Protein AF-A0AAE9UNU7-F1 (afdb_monomer_lite)

Organism: Streptococcus dysgalactiae (NCBI:txid1334)

Sequence (160 aa):
MPKKISKALGAVGKLMSIIPDTTEIIGKTIDNSRPIIEKRMEQKHEREMQLRTIDDVVNLPVDQAQAHLEKLGFVVASVPAKPHKKWLHSSLNEVVAMSPKSGKHKIGSLVKLYYITVDVLEKSQDLLDQETLRTVERNQKIADTFESVKHIRFPFKKHR

Radius of gyration: 33.89 Å; chains: 1; bounding box: 59×62×93 Å

Foldseek 3Di:
DDDDDDDDDDPPVPVPPDPDCPVPVPPPPCPVPVVVVVVVVVVVVVVVVQKDWQDDQAFHQQVVSCVVVVVSQEAEDEDEAAAALVCLPHDANGFHDKPPGTDIDGRHYYMYTHGHHPVSNVVNVVVVVVVVVVVVVVVVVVVVVVVVVVVPPDPPDDDD

Structure (mmCIF, N/CA/C/O backbone):
data_AF-A0AAE9UNU7-F1
#
_entry.id   AF-A0AAE9UNU7-F1
#
loop_
_atom_site.group_PDB
_atom_site.id
_atom_site.type_symbol
_atom_site.label_atom_id
_atom_site.label_alt_id
_atom_site.label_comp_id
_atom_site.label_asym_id
_atom_site.label_entity_id
_atom_site.label_seq_id
_atom_site.pdbx_PDB_ins_code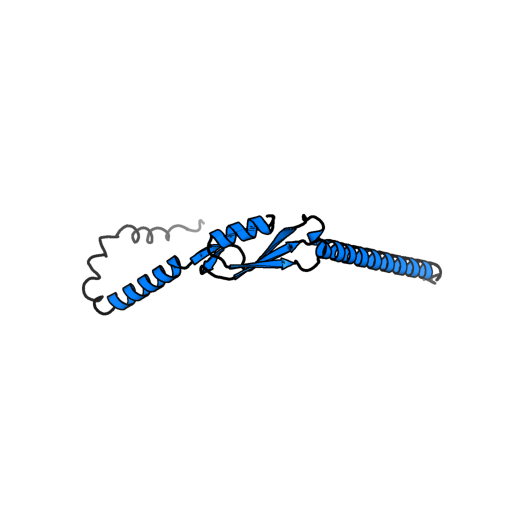
_atom_site.Cartn_x
_atom_site.Cartn_y
_atom_site.Cartn_z
_atom_site.occupancy
_atom_site.B_iso_or_equiv
_atom_site.auth_seq_id
_atom_site.auth_comp_id
_atom_site.auth_asym_id
_atom_site.auth_atom_id
_atom_site.pdbx_PDB_model_num
ATOM 1 N N . MET A 1 1 ? 35.244 49.380 32.376 1.00 42.12 1 MET A N 1
ATOM 2 C CA . MET A 1 1 ? 33.778 49.332 32.184 1.00 42.12 1 MET A CA 1
ATOM 3 C C . MET A 1 1 ? 33.327 47.887 31.968 1.00 42.12 1 MET A C 1
ATOM 5 O O . MET A 1 1 ? 33.576 47.365 30.891 1.00 42.12 1 MET A O 1
ATOM 9 N N . PRO A 1 2 ? 32.703 47.227 32.960 1.00 39.22 2 PRO A N 1
ATOM 10 C CA . PRO A 1 2 ? 32.068 45.922 32.777 1.00 39.22 2 PRO A CA 1
ATOM 11 C C . PRO A 1 2 ? 30.533 46.008 32.902 1.00 39.22 2 PRO A C 1
ATOM 13 O O . PRO A 1 2 ? 29.999 46.578 33.856 1.00 39.22 2 PRO A O 1
ATOM 16 N N . LYS A 1 3 ? 29.816 45.443 31.921 1.00 43.69 3 LYS A N 1
ATOM 17 C CA . LYS A 1 3 ? 28.349 45.314 31.910 1.00 43.69 3 LYS A CA 1
ATOM 18 C C . LYS A 1 3 ? 27.923 44.170 32.841 1.00 43.69 3 LYS A C 1
ATOM 20 O O . LYS A 1 3 ? 28.450 43.067 32.756 1.00 43.69 3 LYS A O 1
ATOM 25 N N . LYS A 1 4 ? 26.969 44.458 33.730 1.00 47.31 4 LYS A N 1
ATOM 26 C CA . LYS A 1 4 ? 26.393 43.539 34.721 1.00 47.31 4 LYS A CA 1
ATOM 27 C C . LYS A 1 4 ? 25.341 42.636 34.065 1.00 47.31 4 LYS A C 1
ATOM 29 O O . LYS A 1 4 ? 24.338 43.144 33.574 1.00 47.31 4 LYS A O 1
ATOM 34 N N . ILE A 1 5 ? 25.531 41.320 34.133 1.00 57.81 5 ILE A N 1
ATOM 35 C CA . ILE A 1 5 ? 24.480 40.311 33.934 1.00 57.81 5 ILE A CA 1
ATOM 36 C C . ILE A 1 5 ? 24.544 39.368 35.135 1.00 57.81 5 ILE A C 1
ATOM 38 O O . ILE A 1 5 ? 25.330 38.430 35.148 1.00 57.81 5 ILE A O 1
ATOM 42 N N . SER A 1 6 ? 23.749 39.641 36.167 1.00 53.72 6 SER A N 1
ATOM 43 C CA . SER A 1 6 ? 23.399 38.661 37.205 1.00 53.72 6 SER A CA 1
ATOM 44 C C . SER A 1 6 ? 22.361 39.269 38.146 1.00 53.72 6 SER A C 1
ATOM 46 O O . SER A 1 6 ? 22.717 39.982 39.076 1.00 53.72 6 SER A O 1
ATOM 48 N N . LYS A 1 7 ? 21.066 39.042 37.875 1.00 52.16 7 LYS A N 1
ATOM 49 C CA . LYS A 1 7 ? 19.951 39.162 38.847 1.00 52.16 7 LYS A CA 1
ATOM 50 C C . LYS A 1 7 ? 18.597 38.855 38.181 1.00 52.16 7 LYS A C 1
ATOM 52 O O . LYS A 1 7 ? 17.752 39.731 38.067 1.00 52.16 7 LYS A O 1
ATOM 57 N N . ALA A 1 8 ? 18.380 37.620 37.717 1.00 52.47 8 ALA A N 1
ATOM 58 C CA . ALA A 1 8 ? 17.038 37.199 37.274 1.00 52.47 8 ALA A CA 1
ATOM 59 C C . ALA A 1 8 ? 16.762 35.679 37.324 1.00 52.47 8 ALA A C 1
ATOM 61 O O . ALA A 1 8 ? 15.841 35.213 36.668 1.00 52.47 8 ALA A O 1
ATOM 62 N N . LEU A 1 9 ? 17.526 34.884 38.088 1.00 54.81 9 LEU A N 1
ATOM 63 C CA . LEU A 1 9 ? 17.345 33.417 38.146 1.00 54.81 9 LEU A CA 1
ATOM 64 C C . LEU A 1 9 ? 17.115 32.860 39.566 1.00 54.81 9 LEU A C 1
ATOM 66 O O . LEU A 1 9 ? 17.246 31.666 39.788 1.00 54.81 9 LEU A O 1
ATOM 70 N N . GLY A 1 10 ? 16.766 33.706 40.543 1.00 50.00 10 GLY A N 1
ATOM 71 C CA . GLY A 1 10 ? 16.587 33.277 41.942 1.00 50.00 10 GLY A CA 1
ATOM 72 C C . GLY A 1 10 ? 15.138 33.091 42.413 1.00 50.00 10 GLY A C 1
ATOM 73 O O . GLY A 1 10 ? 14.921 32.499 43.465 1.00 50.00 10 GLY A O 1
ATOM 74 N N . ALA A 1 11 ? 14.144 33.599 41.675 1.00 54.09 11 ALA A N 1
ATOM 75 C CA . ALA A 1 11 ? 12.768 33.719 42.179 1.00 54.09 11 ALA A CA 1
ATOM 76 C C . ALA A 1 11 ? 11.802 32.614 41.709 1.00 54.09 11 ALA A C 1
ATOM 78 O O . ALA A 1 11 ? 10.741 32.453 42.301 1.00 54.09 11 ALA A O 1
ATOM 79 N N . VAL A 1 12 ? 12.160 31.824 40.690 1.00 50.72 12 VAL A N 1
ATOM 80 C CA . VAL A 1 12 ? 11.258 30.800 40.116 1.00 50.72 12 VAL A CA 1
ATOM 81 C C . VAL A 1 12 ? 11.442 29.421 40.776 1.00 50.72 12 VAL A C 1
ATOM 83 O O . VAL A 1 12 ? 10.547 28.585 40.739 1.00 50.72 12 VAL A O 1
ATOM 86 N N . GLY A 1 13 ? 12.565 29.191 41.468 1.00 43.59 13 GLY A N 1
ATOM 87 C CA . GLY A 1 13 ? 12.897 27.894 42.079 1.00 43.59 13 GLY A CA 1
ATOM 88 C C . GLY A 1 13 ? 12.160 27.549 43.381 1.00 43.59 13 GLY A C 1
ATOM 89 O O . GLY A 1 13 ? 12.275 26.422 43.846 1.00 43.59 13 GLY A O 1
ATOM 90 N N . LYS A 1 14 ? 11.405 28.482 43.981 1.00 48.19 14 LYS A N 1
ATOM 91 C CA . LYS A 1 14 ? 10.705 28.265 45.267 1.00 48.19 14 LYS A CA 1
ATOM 92 C C . LYS A 1 14 ? 9.210 27.950 45.142 1.00 48.19 14 LYS A C 1
ATOM 94 O O . LYS A 1 14 ? 8.583 27.662 46.154 1.00 48.19 14 LYS A O 1
ATOM 99 N N . LEU A 1 15 ? 8.643 27.968 43.932 1.00 47.47 15 LEU A N 1
ATOM 100 C CA . LEU A 1 15 ? 7.245 27.568 43.711 1.00 47.47 15 LEU A CA 1
ATOM 101 C C . LEU A 1 15 ? 7.065 26.063 43.431 1.00 47.47 15 LEU A C 1
ATOM 103 O O . LEU A 1 15 ? 5.936 25.593 43.413 1.00 47.47 15 LEU A O 1
ATOM 107 N N . MET A 1 16 ? 8.151 25.303 43.237 1.00 45.28 16 MET A N 1
ATOM 108 C CA . MET A 1 16 ? 8.095 23.878 42.860 1.00 45.28 16 MET A CA 1
ATOM 109 C C . MET A 1 16 ? 8.298 22.902 44.032 1.00 45.28 16 MET A C 1
ATOM 111 O O . MET A 1 16 ? 8.350 21.699 43.809 1.00 45.28 16 MET A O 1
ATOM 115 N N . SER A 1 17 ? 8.417 23.383 45.276 1.00 44.97 17 SER A N 1
ATOM 116 C CA . SER A 1 17 ? 8.686 22.527 46.448 1.00 44.97 17 SER A CA 1
ATOM 117 C C . SER A 1 17 ? 7.623 22.601 47.548 1.00 44.97 17 SER A C 1
ATOM 119 O O . SER A 1 17 ? 7.846 22.104 48.646 1.00 44.97 17 SER A O 1
ATOM 121 N N . ILE A 1 18 ? 6.475 23.221 47.275 1.00 46.94 18 ILE A N 1
ATOM 122 C CA . ILE A 1 18 ? 5.327 23.259 48.184 1.00 46.94 18 ILE A CA 1
ATOM 123 C C . ILE A 1 18 ? 4.171 22.601 47.433 1.00 46.94 18 ILE A C 1
ATOM 125 O O . ILE A 1 18 ? 3.292 23.266 46.899 1.00 46.94 18 ILE A O 1
ATOM 129 N N . ILE A 1 19 ? 4.202 21.270 47.370 1.00 47.16 19 ILE A N 1
ATOM 130 C CA . ILE A 1 19 ? 2.987 20.474 47.190 1.00 47.16 19 ILE A CA 1
ATOM 131 C C . ILE A 1 19 ? 2.676 19.854 48.559 1.00 47.16 19 ILE A C 1
ATOM 133 O O . ILE A 1 19 ? 3.061 18.715 48.807 1.00 47.16 19 ILE A O 1
ATOM 137 N N . PRO A 1 20 ? 2.062 20.595 49.495 1.00 39.94 20 PRO A N 1
ATOM 138 C CA . PRO A 1 20 ? 1.332 19.988 50.581 1.00 39.94 20 PRO A CA 1
ATOM 139 C C . PRO A 1 20 ? -0.053 19.661 50.026 1.00 39.94 20 PRO A C 1
ATOM 141 O O . PRO A 1 20 ? -0.759 20.559 49.571 1.00 39.94 20 PRO A O 1
ATOM 144 N N . ASP A 1 21 ? -0.381 18.372 49.989 1.00 44.16 21 ASP A N 1
ATOM 145 C CA . ASP A 1 21 ? -1.739 17.821 50.067 1.00 44.16 21 ASP A CA 1
ATOM 146 C C . ASP A 1 21 ? -2.877 18.750 49.623 1.00 44.16 21 ASP A C 1
ATOM 148 O O . ASP A 1 21 ? -3.767 19.135 50.382 1.00 44.16 21 ASP A O 1
ATOM 152 N N . THR A 1 22 ? -2.902 19.093 48.337 1.00 47.47 22 THR A N 1
ATOM 153 C CA . THR A 1 22 ? -4.038 19.814 47.754 1.00 47.47 22 THR A CA 1
ATOM 154 C C . THR A 1 22 ? -5.220 18.887 47.483 1.00 47.47 22 THR A C 1
ATOM 156 O O . THR A 1 22 ? -6.227 19.338 46.954 1.00 47.47 22 THR A O 1
ATOM 159 N N . THR A 1 23 ? -5.161 17.615 47.888 1.00 51.62 23 THR A N 1
ATOM 160 C CA . THR A 1 23 ? -6.291 16.679 47.835 1.00 51.62 23 THR A CA 1
ATOM 161 C C . THR A 1 23 ? -7.381 16.988 48.864 1.00 51.62 23 THR A C 1
ATOM 163 O O . THR A 1 23 ? -8.519 16.581 48.652 1.00 51.62 23 THR A O 1
ATOM 166 N N . GLU A 1 24 ? -7.099 17.748 49.930 1.00 51.91 24 GLU A N 1
ATOM 167 C CA . GLU A 1 24 ? -8.106 18.076 50.958 1.00 51.91 24 GLU A CA 1
ATOM 168 C C . GLU A 1 24 ? -8.813 19.427 50.745 1.00 51.91 24 GLU A C 1
ATOM 170 O O . GLU A 1 24 ? -9.982 19.593 51.102 1.00 51.91 24 GLU A O 1
ATOM 175 N N . ILE A 1 25 ? -8.152 20.409 50.123 1.00 45.34 25 ILE A N 1
ATOM 176 C CA . ILE A 1 25 ? -8.675 21.790 50.049 1.00 45.34 25 ILE A CA 1
ATOM 177 C C . ILE A 1 25 ? -9.737 21.953 48.950 1.00 45.34 25 ILE A C 1
ATOM 179 O O . ILE A 1 25 ? -10.576 22.854 49.003 1.00 45.34 25 ILE A O 1
ATOM 183 N N . ILE A 1 26 ? -9.803 21.020 48.004 1.00 45.78 26 ILE A N 1
ATOM 184 C CA . ILE A 1 26 ? -10.838 20.986 46.965 1.00 45.78 26 ILE A CA 1
ATOM 185 C C . ILE A 1 26 ? -12.077 20.194 47.444 1.00 45.78 26 ILE A C 1
ATOM 187 O O . ILE A 1 26 ? -12.759 19.534 46.674 1.00 45.78 26 ILE A O 1
ATO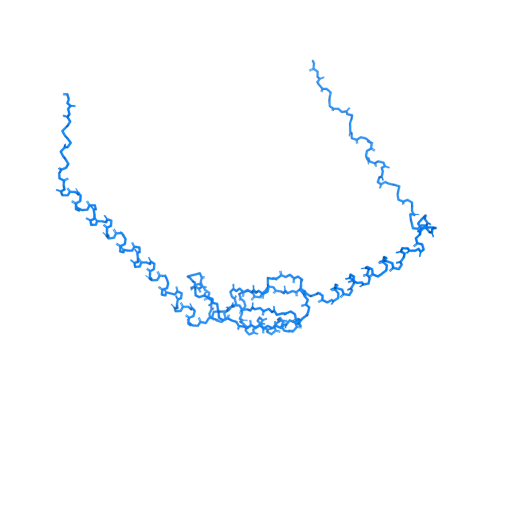M 191 N N . GLY A 1 27 ? -12.381 20.201 48.744 1.00 45.59 27 GLY A N 1
ATOM 192 C CA . GLY A 1 27 ? -13.510 19.448 49.302 1.00 45.59 27 GLY A CA 1
ATOM 193 C C . GLY A 1 27 ? -14.865 20.167 49.271 1.00 45.59 27 GLY A C 1
ATOM 194 O O . GLY A 1 27 ? -15.889 19.497 49.284 1.00 45.59 27 GLY A O 1
ATOM 195 N N . LYS A 1 28 ? -14.909 21.511 49.231 1.00 52.62 28 LYS A N 1
ATOM 196 C CA . LYS A 1 28 ? -16.137 22.276 49.566 1.00 52.62 28 LYS A CA 1
ATOM 197 C C . LYS A 1 28 ? -16.789 23.056 48.415 1.00 52.62 28 LYS A C 1
ATOM 199 O O . LYS A 1 28 ? -17.801 23.712 48.625 1.00 52.62 28 LYS A O 1
ATOM 204 N N . THR A 1 29 ? -16.245 22.979 47.199 1.00 48.06 29 THR A N 1
ATOM 205 C CA . THR A 1 29 ? -16.820 23.633 46.001 1.00 48.06 29 THR A CA 1
ATOM 206 C C . THR A 1 29 ? -16.983 22.696 44.793 1.00 48.06 29 THR A C 1
ATOM 208 O O . THR A 1 29 ? -17.451 23.140 43.746 1.00 48.06 29 THR A O 1
ATOM 211 N N . ILE A 1 30 ? -16.647 21.400 44.919 1.00 51.56 30 ILE A N 1
ATOM 212 C CA . ILE A 1 30 ? -16.714 20.419 43.813 1.00 51.56 30 ILE A CA 1
ATOM 213 C C . ILE A 1 30 ? -18.081 19.714 43.697 1.00 51.56 30 ILE A C 1
ATOM 215 O O . ILE A 1 30 ? -18.350 19.096 42.674 1.00 51.56 30 ILE A O 1
ATOM 219 N N . ASP A 1 31 ? -18.992 19.789 44.669 1.00 53.34 31 ASP A N 1
ATOM 220 C CA . ASP A 1 31 ? -20.139 18.856 44.691 1.00 53.34 31 ASP A CA 1
ATOM 221 C C . ASP A 1 31 ? -21.041 18.897 43.436 1.00 53.34 31 ASP A C 1
ATOM 223 O O . ASP A 1 31 ? -21.567 17.864 43.031 1.00 53.34 31 ASP A O 1
ATOM 227 N N . ASN A 1 32 ? -21.116 20.030 42.724 1.00 57.59 32 ASN A N 1
ATOM 228 C CA . ASN A 1 32 ? -21.853 20.133 41.454 1.00 57.59 32 ASN A CA 1
ATOM 229 C C . ASN A 1 32 ? -21.031 19.791 40.192 1.00 57.59 32 ASN A C 1
ATOM 231 O O . ASN A 1 32 ? -21.605 19.626 39.116 1.00 57.59 32 ASN A O 1
ATOM 235 N N . SER A 1 33 ? -19.699 19.695 40.278 1.00 54.78 33 SER A N 1
ATOM 236 C CA . SER A 1 33 ? -18.817 19.420 39.132 1.00 54.78 33 SER A CA 1
ATOM 237 C C . SER A 1 33 ? -18.223 18.006 39.111 1.00 54.78 33 SER A C 1
ATOM 239 O O . SER A 1 33 ? -17.801 17.577 38.034 1.00 54.78 33 SER A O 1
ATOM 241 N N . ARG A 1 34 ? -18.276 17.238 40.219 1.00 60.97 34 ARG A N 1
ATOM 242 C CA . ARG A 1 34 ? -17.943 15.789 40.241 1.00 60.97 34 ARG A CA 1
ATOM 243 C C . ARG A 1 34 ? -18.593 14.994 39.102 1.00 60.97 34 ARG A C 1
ATOM 245 O O . ARG A 1 34 ? -17.839 14.405 38.330 1.00 60.97 34 ARG A O 1
ATOM 252 N N . PRO A 1 35 ? -19.927 15.036 38.890 1.00 69.12 35 PRO A N 1
ATOM 253 C CA . PRO A 1 35 ? -20.563 14.209 37.860 1.00 69.12 35 PRO A CA 1
ATOM 254 C C . PRO A 1 35 ? -20.114 14.580 36.440 1.00 69.12 35 PRO A C 1
ATOM 256 O O . PRO A 1 35 ? -20.090 13.740 35.544 1.00 69.12 35 PRO A O 1
ATOM 259 N N . ILE A 1 36 ? -19.724 15.837 36.210 1.00 62.50 36 ILE A N 1
ATOM 260 C CA . ILE A 1 36 ? -19.224 16.298 34.908 1.00 62.50 36 ILE A CA 1
ATOM 261 C C . ILE A 1 36 ? -17.804 15.776 34.665 1.00 62.50 36 ILE A C 1
ATOM 263 O O . ILE A 1 36 ? -17.475 15.380 33.545 1.00 62.50 36 ILE A O 1
ATOM 267 N N . ILE A 1 37 ? -16.963 15.783 35.701 1.00 67.19 37 ILE A N 1
ATOM 268 C CA . ILE A 1 37 ? -15.593 15.271 35.636 1.00 67.19 37 ILE A CA 1
ATOM 269 C C . ILE A 1 37 ? -15.618 13.750 35.471 1.00 67.19 37 ILE A C 1
ATOM 271 O O . ILE A 1 37 ? -14.993 13.242 34.544 1.00 67.19 37 ILE A O 1
ATOM 275 N N . GLU A 1 38 ? -16.398 13.039 36.286 1.00 70.62 38 GLU A N 1
ATOM 276 C CA . GLU A 1 38 ? -16.582 11.585 36.207 1.00 70.62 38 GLU A CA 1
ATOM 277 C C . GLU A 1 38 ? -17.073 11.159 34.823 1.00 70.62 38 GLU A C 1
ATOM 279 O O . GLU A 1 38 ? -16.420 10.350 34.167 1.00 70.62 38 GLU A O 1
ATOM 284 N N . LYS A 1 39 ? -18.122 11.805 34.299 1.00 78.44 39 LYS A N 1
ATOM 285 C CA . LYS A 1 39 ? -18.638 11.529 32.951 1.00 78.44 39 LYS A CA 1
ATOM 286 C C . LYS A 1 39 ? -17.591 11.750 31.858 1.00 78.44 39 LYS A C 1
ATOM 288 O O . LYS A 1 39 ? -17.549 11.008 30.881 1.00 78.44 39 LYS A O 1
ATOM 293 N N . ARG A 1 40 ? -16.738 12.774 31.976 1.00 71.06 40 ARG A N 1
ATOM 294 C CA . ARG A 1 40 ? -15.652 13.002 31.004 1.00 71.06 40 ARG A CA 1
ATOM 295 C C . ARG A 1 40 ? -14.547 11.956 31.121 1.00 71.06 40 ARG A C 1
ATOM 297 O O . ARG A 1 40 ? -13.995 11.567 30.093 1.00 71.06 40 ARG A O 1
ATOM 304 N N . MET A 1 41 ? -14.227 11.517 32.335 1.00 70.88 41 MET A N 1
ATOM 305 C CA . MET A 1 41 ? -13.232 10.474 32.586 1.00 70.88 41 MET A CA 1
ATOM 306 C C . MET A 1 41 ? -13.712 9.119 32.060 1.00 70.88 41 MET A C 1
ATOM 308 O O . MET A 1 41 ? -12.965 8.455 31.347 1.00 70.88 41 MET A O 1
ATOM 312 N N . GLU A 1 42 ? -14.972 8.768 32.304 1.00 75.81 42 GLU A N 1
ATOM 313 C CA . GLU A 1 42 ? -15.611 7.552 31.794 1.00 75.81 42 GLU A CA 1
ATOM 314 C C . GLU A 1 42 ? -15.677 7.554 30.263 1.00 75.81 42 GLU A C 1
ATOM 316 O O . GLU A 1 42 ? -15.151 6.651 29.622 1.00 75.81 42 GLU A O 1
ATOM 321 N N . GLN A 1 43 ? -16.164 8.635 29.646 1.00 77.00 43 GLN A N 1
ATOM 322 C CA . GLN A 1 43 ? -16.166 8.767 28.183 1.00 77.00 43 GLN A CA 1
ATOM 323 C C . GLN A 1 43 ? -14.766 8.709 27.562 1.00 77.00 43 GLN A C 1
ATOM 325 O O . GLN A 1 43 ? -14.608 8.330 26.400 1.00 77.00 43 GLN A O 1
ATOM 330 N N . LYS A 1 44 ? -13.739 9.180 28.274 1.00 75.00 44 LYS A N 1
ATOM 331 C CA . LYS A 1 44 ? -12.355 9.071 27.811 1.00 75.00 44 LYS A CA 1
ATOM 332 C C . LYS A 1 44 ? -11.886 7.622 27.905 1.00 75.00 44 LYS A C 1
ATOM 334 O O . LYS A 1 44 ? -11.336 7.118 26.932 1.00 75.00 44 LYS A O 1
ATOM 339 N N . HIS A 1 45 ? -12.164 6.958 29.022 1.00 78.00 45 HIS A N 1
ATOM 340 C CA . HIS A 1 45 ? -11.824 5.559 29.240 1.00 78.00 45 HIS A CA 1
ATOM 341 C C . HIS A 1 45 ? -12.505 4.637 28.217 1.00 78.00 45 HIS A C 1
ATOM 343 O O . HIS A 1 45 ? -11.832 3.851 27.559 1.00 78.00 45 HIS A O 1
ATOM 349 N N . GLU A 1 46 ? -13.807 4.802 27.976 1.00 79.00 46 GLU A N 1
ATOM 350 C CA . GLU A 1 46 ? -14.551 4.048 26.959 1.00 79.00 46 GLU A CA 1
ATOM 351 C C . GLU A 1 46 ? -13.977 4.235 25.551 1.00 79.00 46 GLU A C 1
ATOM 353 O O . GLU A 1 46 ? -13.869 3.276 24.784 1.00 79.00 46 GLU A O 1
ATOM 358 N N . ARG A 1 47 ? -13.581 5.466 25.196 1.00 76.81 47 ARG A N 1
ATOM 359 C CA . ARG A 1 47 ? -12.916 5.734 23.914 1.00 76.81 47 ARG A CA 1
ATOM 360 C C . ARG A 1 47 ? -11.558 5.049 23.841 1.00 76.81 47 ARG A C 1
ATOM 362 O O . ARG A 1 47 ? -11.245 4.473 22.809 1.00 76.81 47 ARG A O 1
ATOM 369 N N . GLU A 1 48 ? -10.765 5.098 24.906 1.00 77.31 48 GLU A N 1
ATOM 370 C CA . GLU A 1 48 ? -9.446 4.462 24.952 1.00 77.31 48 GLU A CA 1
ATOM 371 C C . GLU A 1 48 ? -9.535 2.936 24.845 1.00 77.31 48 GLU A C 1
ATOM 373 O O . GLU A 1 48 ? -8.749 2.344 24.110 1.00 77.31 48 GLU A O 1
ATOM 378 N N . MET A 1 49 ? -10.538 2.314 25.471 1.00 80.12 49 MET A N 1
ATOM 379 C CA . MET A 1 49 ? -10.788 0.868 25.387 1.00 80.12 49 MET A CA 1
ATOM 380 C C . MET A 1 49 ? -11.156 0.404 23.969 1.00 80.12 49 MET A C 1
ATOM 382 O O . MET A 1 49 ? -10.899 -0.739 23.599 1.00 80.12 49 MET A O 1
ATOM 386 N N . GLN A 1 50 ? -11.741 1.285 23.151 1.00 85.38 50 GLN A N 1
ATOM 387 C CA . GLN A 1 50 ? -12.099 0.986 21.760 1.00 85.38 50 GLN A CA 1
ATOM 388 C C . GLN A 1 50 ? -10.953 1.222 20.770 1.00 85.38 50 GLN A C 1
ATOM 390 O O . GLN A 1 50 ? -11.091 0.872 19.595 1.00 85.38 50 GLN A O 1
ATOM 395 N N . LEU A 1 51 ? -9.853 1.846 21.195 1.00 89.94 51 LEU A N 1
ATOM 396 C CA . LEU A 1 51 ? -8.725 2.167 20.329 1.00 89.94 51 LEU A CA 1
ATOM 397 C C . LEU A 1 51 ? -7.654 1.089 20.438 1.00 89.94 51 LEU A C 1
ATOM 399 O O . LEU A 1 51 ? -7.110 0.829 21.508 1.00 89.94 51 LEU A O 1
ATOM 403 N N . ARG A 1 52 ? -7.279 0.521 19.295 1.00 92.12 52 ARG A N 1
ATOM 404 C CA . ARG A 1 52 ? -6.155 -0.402 19.184 1.00 92.12 52 ARG A CA 1
ATOM 405 C C . ARG A 1 52 ? -5.139 0.128 18.189 1.00 92.12 52 ARG A C 1
ATOM 407 O O . ARG A 1 52 ? -5.479 0.841 17.246 1.00 92.12 52 ARG A O 1
ATOM 414 N N . THR A 1 53 ? -3.875 -0.180 18.431 1.00 92.81 53 THR A N 1
ATOM 415 C CA . THR A 1 53 ? -2.808 0.191 17.508 1.00 92.81 53 THR A CA 1
ATOM 416 C C . THR A 1 53 ? -2.861 -0.719 16.288 1.00 92.81 53 THR A C 1
ATOM 418 O O . THR A 1 53 ? -2.923 -1.939 16.423 1.00 92.81 53 THR A O 1
ATOM 421 N N . ILE A 1 54 ? -2.868 -0.108 15.109 1.00 94.19 54 ILE A N 1
ATOM 422 C CA . ILE A 1 54 ? -2.603 -0.769 13.839 1.00 94.19 54 ILE A CA 1
ATOM 423 C C . ILE A 1 54 ? -1.088 -0.842 13.673 1.00 94.19 54 ILE A C 1
ATOM 425 O O . ILE A 1 54 ? -0.422 0.200 13.664 1.00 94.19 54 ILE A O 1
ATOM 429 N N . ASP A 1 55 ? -0.580 -2.060 13.521 1.00 93.44 55 ASP A N 1
ATOM 430 C CA . ASP A 1 55 ? 0.826 -2.315 13.231 1.00 93.44 55 ASP A CA 1
ATOM 431 C C . ASP A 1 55 ? 1.144 -1.997 11.765 1.00 93.44 55 ASP A C 1
ATOM 433 O O . ASP A 1 55 ? 0.281 -2.092 10.888 1.00 93.44 55 ASP A O 1
ATOM 437 N N . ASP A 1 56 ? 2.387 -1.597 11.503 1.00 95.75 56 ASP A N 1
ATOM 438 C CA . ASP A 1 56 ? 2.863 -1.413 10.136 1.00 95.75 56 ASP A CA 1
ATOM 439 C C . ASP A 1 56 ? 3.128 -2.780 9.498 1.00 95.75 56 ASP A C 1
ATOM 441 O O . ASP A 1 56 ? 3.923 -3.570 10.006 1.00 95.75 56 ASP A O 1
ATOM 445 N N . VAL A 1 57 ? 2.424 -3.056 8.403 1.00 95.56 57 VAL A N 1
ATOM 446 C CA . VAL A 1 57 ? 2.489 -4.324 7.663 1.00 95.56 57 VAL A CA 1
ATOM 447 C C . VAL A 1 57 ? 3.011 -4.135 6.238 1.00 95.56 57 VAL A C 1
ATOM 449 O O . VAL A 1 57 ? 2.855 -5.016 5.393 1.00 95.56 57 VAL A O 1
ATOM 452 N N . VAL A 1 58 ? 3.605 -2.976 5.940 1.00 94.94 58 VAL A N 1
ATOM 453 C CA . VAL A 1 58 ? 4.307 -2.758 4.671 1.00 94.94 58 VAL A CA 1
ATOM 454 C C . VAL A 1 58 ? 5.491 -3.729 4.578 1.00 94.94 58 VAL A C 1
ATOM 456 O O . VAL A 1 58 ? 6.093 -4.096 5.583 1.00 94.94 58 VAL A O 1
ATOM 459 N N . ASN A 1 59 ? 5.791 -4.180 3.362 1.00 95.44 59 ASN A N 1
ATOM 460 C CA . ASN A 1 59 ? 6.794 -5.197 3.039 1.00 95.44 59 ASN A CA 1
ATOM 461 C C . ASN A 1 59 ? 6.469 -6.630 3.492 1.00 95.44 59 ASN A C 1
ATOM 463 O O . ASN A 1 59 ? 7.288 -7.530 3.308 1.00 95.44 59 ASN A O 1
ATOM 467 N N . LEU A 1 60 ? 5.275 -6.878 4.039 1.00 96.06 60 LEU A N 1
ATOM 468 C CA . LEU A 1 60 ? 4.811 -8.233 4.330 1.00 96.06 60 LEU A CA 1
ATOM 469 C C . LEU A 1 60 ? 4.009 -8.821 3.160 1.00 96.06 60 LEU A C 1
ATOM 471 O O . LEU A 1 60 ? 3.385 -8.072 2.399 1.00 96.06 60 LEU A O 1
ATOM 475 N N . PRO A 1 61 ? 3.961 -10.160 3.028 1.00 97.19 61 PRO A N 1
ATOM 476 C CA . PRO A 1 61 ? 3.006 -10.819 2.146 1.00 97.19 61 PRO A CA 1
ATOM 477 C C . PRO A 1 61 ? 1.570 -10.449 2.529 1.00 97.19 61 PRO A C 1
ATOM 479 O O . PRO A 1 61 ? 1.224 -10.448 3.714 1.00 97.19 61 PRO A O 1
ATOM 482 N N . VAL A 1 62 ? 0.726 -10.176 1.531 1.00 97.12 62 VAL A N 1
ATOM 483 C CA . VAL A 1 62 ? -0.662 -9.723 1.735 1.00 97.12 62 VAL A CA 1
ATOM 484 C C . VAL A 1 62 ? -1.470 -10.662 2.635 1.00 97.12 62 VAL A C 1
ATOM 486 O O . VAL A 1 62 ? -2.177 -10.182 3.518 1.00 97.12 62 VAL A O 1
ATOM 489 N N . ASP A 1 63 ? -1.282 -11.976 2.503 1.00 96.69 63 ASP A N 1
ATOM 490 C CA . ASP A 1 63 ? -1.992 -12.982 3.303 1.00 96.69 63 ASP A CA 1
ATOM 491 C C . ASP A 1 63 ? -1.615 -12.906 4.791 1.00 96.69 63 ASP A C 1
ATOM 493 O O . ASP A 1 63 ? -2.471 -12.960 5.676 1.00 96.69 63 ASP A O 1
ATOM 497 N N . GLN A 1 64 ? -0.321 -12.731 5.078 1.00 96.81 64 GLN A N 1
ATOM 498 C CA . GLN A 1 64 ? 0.187 -12.620 6.448 1.00 96.81 64 GLN A CA 1
ATOM 499 C C . GLN A 1 64 ? -0.236 -11.294 7.082 1.00 96.81 64 GLN A C 1
ATOM 501 O O . GLN A 1 64 ? -0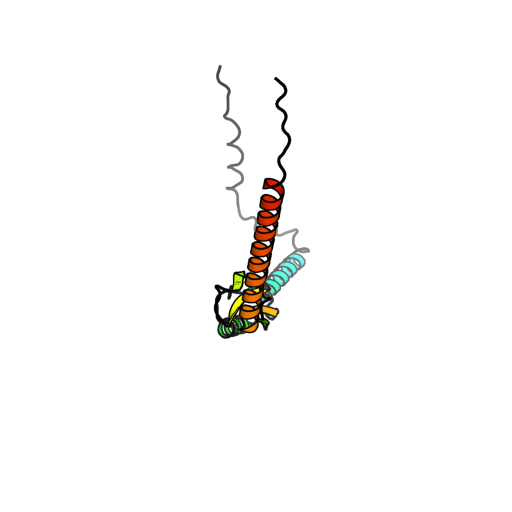.676 -11.266 8.232 1.00 96.81 64 GLN A O 1
ATOM 506 N N . ALA A 1 65 ? -0.138 -10.203 6.320 1.00 96.62 65 ALA A N 1
ATOM 507 C CA . ALA A 1 65 ? -0.565 -8.877 6.745 1.00 96.62 65 ALA A CA 1
ATOM 508 C C . ALA A 1 65 ? -2.063 -8.846 7.077 1.00 96.62 65 ALA A C 1
ATOM 510 O O . ALA A 1 65 ? -2.463 -8.301 8.109 1.00 96.62 65 ALA A O 1
ATOM 511 N N . GLN A 1 66 ? -2.888 -9.470 6.232 1.00 97.00 66 GLN A N 1
ATOM 512 C CA . GLN A 1 66 ? -4.325 -9.575 6.443 1.00 97.00 66 GLN A CA 1
ATOM 513 C C . GLN A 1 66 ? -4.646 -10.353 7.721 1.00 97.00 66 GLN A C 1
ATOM 515 O O . GLN A 1 66 ? -5.314 -9.813 8.604 1.00 97.00 66 GLN A O 1
ATOM 520 N N . ALA A 1 67 ? -4.111 -11.567 7.866 1.00 97.31 67 ALA A N 1
ATOM 521 C CA . ALA A 1 67 ? -4.361 -12.397 9.041 1.00 97.31 67 ALA A CA 1
ATOM 522 C C . ALA A 1 67 ? -3.923 -11.711 10.349 1.00 97.31 67 ALA A C 1
ATOM 524 O O . ALA A 1 67 ? -4.605 -11.809 11.373 1.00 97.31 67 ALA A O 1
ATOM 525 N N . HIS A 1 68 ? -2.799 -10.986 10.325 1.00 96.50 68 HIS A N 1
ATOM 526 C CA . HIS A 1 68 ? -2.302 -10.247 11.486 1.00 96.50 68 HIS A CA 1
ATOM 527 C C . HIS A 1 68 ? -3.256 -9.124 11.908 1.00 96.50 68 HIS A C 1
ATOM 529 O O . HIS A 1 68 ? -3.637 -9.035 13.077 1.00 96.50 68 HIS A O 1
ATOM 535 N N . LEU A 1 69 ? -3.698 -8.293 10.963 1.00 95.50 69 LEU A N 1
ATOM 536 C CA . LEU A 1 69 ? -4.597 -7.172 11.249 1.00 95.50 69 LEU A CA 1
ATOM 537 C C . LEU A 1 69 ? -6.013 -7.629 11.637 1.00 95.50 69 LEU A C 1
ATOM 539 O O . LEU A 1 69 ? -6.624 -7.037 12.531 1.00 95.50 69 LEU A O 1
ATOM 543 N N . GLU A 1 70 ? -6.516 -8.708 11.040 1.00 95.88 70 GLU A N 1
ATOM 544 C CA . GLU A 1 70 ? -7.795 -9.317 11.426 1.00 95.88 70 GLU A CA 1
ATOM 545 C C . GLU A 1 70 ? -7.747 -9.878 12.851 1.00 95.88 70 GLU A C 1
ATOM 547 O O . GLU A 1 70 ? -8.669 -9.657 13.638 1.00 95.88 70 GLU A O 1
ATOM 552 N N . LYS A 1 71 ? -6.631 -10.507 13.249 1.00 95.62 71 LYS A N 1
ATOM 553 C CA . LYS A 1 71 ? -6.406 -10.965 14.632 1.00 95.62 71 LYS A CA 1
ATOM 554 C C . LYS A 1 71 ? -6.384 -9.810 15.639 1.00 95.62 71 LYS A C 1
ATOM 556 O O . LYS A 1 71 ? -6.751 -9.984 16.804 1.00 95.62 71 LYS A O 1
ATOM 561 N N . LEU A 1 72 ? -5.975 -8.617 15.209 1.00 92.94 72 LEU A N 1
ATOM 562 C CA . LEU A 1 72 ? -6.061 -7.401 16.018 1.00 92.94 72 LEU A CA 1
ATOM 563 C C . LEU A 1 72 ? -7.498 -6.845 16.102 1.00 92.94 72 LEU A C 1
ATOM 565 O O . LEU A 1 72 ? -7.763 -5.984 16.940 1.00 92.94 72 LEU A O 1
ATOM 569 N N . GLY A 1 73 ? -8.447 -7.375 15.331 1.00 93.44 73 GLY A N 1
ATOM 570 C CA . GLY A 1 73 ? -9.846 -6.951 15.326 1.00 93.44 73 GLY A CA 1
ATOM 571 C C . GLY A 1 73 ? -10.137 -5.830 14.329 1.00 93.44 73 GLY A C 1
ATOM 572 O O . GLY A 1 73 ? -11.105 -5.092 14.509 1.00 93.44 73 GLY A O 1
ATOM 573 N N . PHE A 1 74 ? -9.300 -5.663 13.304 1.00 95.88 74 PHE A N 1
ATOM 574 C CA . PHE A 1 74 ? -9.573 -4.764 12.184 1.00 95.88 74 PHE A CA 1
ATOM 575 C C . PHE A 1 74 ? -10.230 -5.514 11.029 1.00 95.88 74 PHE A C 1
ATOM 577 O O . PHE A 1 74 ? -10.024 -6.710 10.849 1.00 95.88 74 PHE A O 1
ATOM 584 N N . VAL A 1 75 ? -11.013 -4.796 10.227 1.00 96.06 75 VAL A N 1
ATOM 585 C CA . VAL A 1 75 ? -11.555 -5.332 8.974 1.00 96.06 75 VAL A CA 1
ATOM 586 C C . VAL A 1 75 ? -10.555 -5.006 7.878 1.00 96.06 75 VAL A C 1
ATOM 588 O O . VAL A 1 75 ? -10.189 -3.843 7.727 1.00 96.06 75 VAL A O 1
ATOM 591 N N . VAL A 1 76 ? -10.105 -5.993 7.110 1.00 96.94 76 VAL A N 1
ATOM 592 C CA . VAL A 1 76 ? -9.058 -5.789 6.104 1.00 96.94 76 VAL A CA 1
ATOM 593 C C . VAL A 1 76 ? -9.623 -5.961 4.700 1.00 96.94 76 VAL A C 1
ATOM 595 O O . VAL A 1 76 ? -10.403 -6.869 4.438 1.00 96.94 76 VAL A O 1
ATOM 598 N N . ALA A 1 77 ? -9.224 -5.081 3.784 1.00 97.25 77 ALA A N 1
ATOM 599 C CA . ALA A 1 77 ? -9.495 -5.216 2.359 1.00 97.25 77 ALA A CA 1
ATOM 600 C C . ALA A 1 77 ? -8.186 -5.175 1.570 1.00 97.25 77 ALA A C 1
ATOM 602 O O . ALA A 1 77 ? -7.444 -4.193 1.641 1.00 97.25 77 ALA A O 1
ATOM 603 N N . SER A 1 78 ? -7.923 -6.218 0.790 1.00 96.44 78 SER A N 1
ATOM 604 C CA . SER A 1 78 ? -6.806 -6.285 -0.149 1.00 96.44 78 SER A CA 1
ATOM 605 C C . SER A 1 78 ? -7.193 -5.632 -1.478 1.00 96.44 78 SER A C 1
ATOM 607 O O . SER A 1 78 ? -8.243 -5.900 -2.058 1.00 96.44 78 SER A O 1
ATOM 609 N N . VAL A 1 79 ? -6.355 -4.713 -1.955 1.00 97.06 79 VAL A N 1
ATOM 610 C CA . VAL A 1 79 ? -6.581 -3.944 -3.183 1.00 97.06 79 VAL A CA 1
ATOM 611 C C . VAL A 1 79 ? -5.293 -3.933 -4.009 1.00 97.06 79 VAL A C 1
ATOM 613 O O . VAL A 1 79 ? -4.242 -3.587 -3.470 1.00 97.06 79 VAL A O 1
ATOM 616 N N . PRO A 1 80 ? -5.329 -4.247 -5.314 1.00 97.00 80 PRO A N 1
ATOM 617 C CA . PRO A 1 80 ? -4.154 -4.095 -6.165 1.00 97.00 80 PRO A CA 1
ATOM 618 C C . PRO A 1 80 ? -3.648 -2.646 -6.161 1.00 97.00 80 PRO A C 1
ATOM 620 O O . PRO A 1 80 ? -4.422 -1.691 -6.300 1.00 97.00 80 PRO A O 1
ATOM 623 N N . ALA A 1 81 ? -2.342 -2.462 -5.982 1.00 96.38 81 ALA A N 1
ATOM 624 C CA . ALA A 1 81 ? -1.727 -1.144 -5.989 1.00 96.38 81 ALA A CA 1
ATOM 625 C C . ALA A 1 81 ? -1.858 -0.477 -7.369 1.00 96.38 81 ALA A C 1
ATOM 627 O O . ALA A 1 81 ? -1.884 -1.131 -8.408 1.00 96.38 81 ALA A O 1
ATOM 628 N N . LYS A 1 82 ? -1.904 0.859 -7.406 1.00 95.81 82 LYS A N 1
ATOM 629 C CA . LYS A 1 82 ? -1.832 1.575 -8.688 1.00 95.81 82 LYS A CA 1
ATOM 630 C C . LYS A 1 82 ? -0.446 1.363 -9.314 1.00 95.81 82 LYS A C 1
ATOM 632 O O . LYS A 1 82 ? 0.535 1.585 -8.595 1.00 95.81 82 LYS A O 1
ATOM 637 N N . PRO A 1 83 ? -0.350 1.016 -10.613 1.00 95.56 83 PRO A N 1
ATOM 638 C CA . PRO A 1 83 ? 0.930 0.873 -11.301 1.00 95.56 83 PRO A CA 1
ATOM 639 C C . PRO A 1 83 ? 1.809 2.114 -11.145 1.00 95.56 83 PRO A C 1
ATOM 641 O O . PRO A 1 83 ? 1.339 3.247 -11.273 1.00 95.56 83 PRO A O 1
ATOM 644 N N . HIS A 1 84 ? 3.080 1.897 -10.819 1.00 95.12 84 HIS A N 1
ATOM 645 C CA . HIS A 1 84 ? 4.073 2.944 -10.633 1.00 95.12 84 HIS A CA 1
ATOM 646 C C . HIS A 1 84 ? 5.477 2.351 -10.728 1.00 95.12 84 HIS A C 1
ATOM 648 O O . HIS A 1 84 ? 5.770 1.323 -10.127 1.00 95.12 84 HIS A O 1
ATOM 654 N N . LYS A 1 85 ? 6.408 3.083 -11.337 1.00 93.12 85 LYS A N 1
ATOM 655 C CA . LYS A 1 85 ? 7.802 2.640 -11.552 1.00 93.12 85 LYS A CA 1
ATOM 656 C C . LYS A 1 85 ? 8.578 2.268 -10.289 1.00 93.12 85 LYS A C 1
ATOM 658 O O . LYS A 1 85 ? 9.597 1.601 -10.351 1.00 93.12 85 LYS A O 1
ATOM 663 N N . LYS A 1 86 ? 8.096 2.714 -9.128 1.00 93.69 86 LYS A N 1
ATOM 664 C CA . LYS A 1 86 ? 8.749 2.461 -7.838 1.00 93.69 86 LYS A CA 1
ATOM 665 C C . LYS A 1 86 ? 8.479 1.043 -7.326 1.00 93.69 86 LYS A C 1
ATOM 667 O O . LYS A 1 86 ? 9.149 0.605 -6.405 1.00 93.69 86 LYS A O 1
ATOM 672 N N . TRP A 1 87 ? 7.508 0.350 -7.923 1.00 92.19 87 TRP A N 1
ATOM 673 C CA . TRP A 1 87 ? 7.131 -1.018 -7.577 1.00 92.19 87 TRP A CA 1
ATOM 674 C C . TRP A 1 87 ? 7.969 -2.072 -8.297 1.00 92.19 87 TRP A C 1
ATOM 676 O O . TRP A 1 87 ? 7.881 -3.238 -7.947 1.00 92.19 87 TRP A O 1
ATOM 686 N N . LEU A 1 88 ? 8.808 -1.681 -9.262 1.00 90.06 88 LEU A N 1
ATOM 687 C CA . LEU A 1 88 ? 9.665 -2.610 -10.008 1.00 90.06 88 LEU A CA 1
ATOM 688 C C . LEU A 1 88 ? 10.705 -3.320 -9.128 1.00 90.06 88 LEU A C 1
ATOM 690 O O . LEU A 1 88 ? 11.202 -4.377 -9.494 1.00 90.06 88 LEU A O 1
ATOM 694 N N . HIS A 1 89 ? 11.032 -2.747 -7.969 1.00 92.00 89 HIS A N 1
ATOM 695 C CA . HIS A 1 89 ? 11.957 -3.338 -6.996 1.00 92.00 89 HIS A CA 1
ATOM 696 C C . HIS A 1 89 ? 11.253 -4.134 -5.894 1.00 92.00 89 HIS A C 1
ATOM 698 O O . HIS A 1 89 ? 11.911 -4.631 -4.984 1.00 92.00 89 HIS A O 1
ATOM 704 N N . SER A 1 90 ? 9.928 -4.204 -5.938 1.00 92.31 90 SER A N 1
ATOM 705 C CA . SER A 1 90 ? 9.117 -4.840 -4.912 1.00 92.31 90 SER A CA 1
ATOM 706 C C . SER A 1 90 ? 8.672 -6.231 -5.363 1.00 92.31 90 SER A C 1
ATOM 708 O O . SER A 1 90 ? 8.597 -6.526 -6.557 1.00 92.31 90 SER A O 1
ATOM 710 N N . SER A 1 91 ? 8.381 -7.094 -4.398 1.00 93.75 91 SER A N 1
ATOM 711 C CA . SER A 1 91 ? 8.078 -8.502 -4.637 1.00 93.75 91 SER A CA 1
ATOM 712 C C . SER A 1 91 ? 6.604 -8.713 -4.982 1.00 93.75 91 SER A C 1
ATOM 714 O O . SER A 1 91 ? 5.727 -7.922 -4.625 1.00 93.75 91 SER A O 1
ATOM 716 N N . LEU A 1 92 ? 6.306 -9.820 -5.662 1.00 95.12 92 LEU A N 1
ATOM 717 C CA . LEU A 1 92 ? 4.927 -10.221 -5.932 1.00 95.12 92 LEU A CA 1
ATOM 718 C C . LEU A 1 92 ? 4.174 -10.495 -4.618 1.00 95.12 92 LEU A C 1
ATOM 720 O O . LEU A 1 92 ? 4.730 -11.089 -3.696 1.00 95.12 92 LEU A O 1
ATOM 724 N N . ASN A 1 93 ? 2.903 -10.091 -4.550 1.00 96.31 93 ASN A N 1
ATOM 725 C CA . ASN A 1 93 ? 2.022 -10.218 -3.381 1.00 96.31 93 ASN A CA 1
ATOM 726 C C . ASN A 1 93 ? 2.498 -9.471 -2.123 1.00 96.31 93 ASN A C 1
ATOM 728 O O . ASN A 1 93 ? 1.951 -9.671 -1.038 1.00 96.31 93 ASN A O 1
ATOM 732 N N . GLU A 1 94 ? 3.482 -8.586 -2.258 1.00 96.50 94 GLU A N 1
ATOM 733 C CA . GLU A 1 94 ? 3.974 -7.743 -1.174 1.00 96.50 94 GLU A CA 1
ATOM 734 C C . GLU A 1 94 ? 3.054 -6.534 -0.967 1.00 96.50 94 GLU A C 1
ATOM 736 O O . GLU A 1 94 ? 2.613 -5.894 -1.929 1.00 96.50 94 GLU A O 1
ATOM 741 N N . VAL A 1 95 ? 2.777 -6.197 0.293 1.00 97.25 95 VAL A N 1
ATOM 74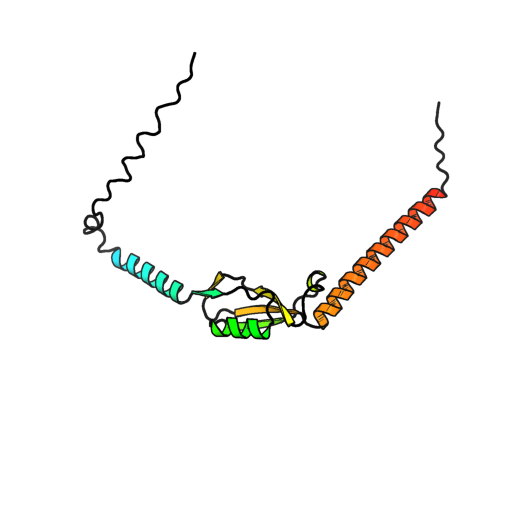2 C CA . VAL A 1 95 ? 2.072 -4.968 0.666 1.00 97.25 95 VAL A CA 1
ATOM 743 C C . VAL A 1 95 ? 3.018 -3.780 0.518 1.00 97.25 95 VAL A C 1
ATOM 745 O O . VAL A 1 95 ? 4.013 -3.663 1.225 1.00 97.25 95 VAL A O 1
ATOM 748 N N . VAL A 1 96 ? 2.676 -2.845 -0.363 1.00 96.56 96 VAL A N 1
ATOM 749 C CA . VAL A 1 96 ? 3.471 -1.632 -0.623 1.00 96.56 96 VAL A CA 1
ATOM 750 C C . VAL A 1 96 ? 2.953 -0.396 0.093 1.00 96.56 96 VAL A C 1
ATOM 752 O O . VAL A 1 96 ? 3.669 0.594 0.248 1.00 96.56 96 VAL A O 1
ATOM 755 N N . ALA A 1 97 ? 1.680 -0.404 0.475 1.00 96.06 97 ALA A N 1
ATOM 756 C CA . ALA A 1 97 ? 1.070 0.692 1.202 1.00 96.06 97 ALA A CA 1
ATOM 757 C C . ALA A 1 97 ? -0.157 0.210 1.968 1.00 96.06 97 ALA A C 1
ATOM 759 O O . ALA A 1 97 ? -0.819 -0.750 1.584 1.00 96.06 97 ALA A O 1
ATOM 760 N N . MET A 1 98 ? -0.513 0.957 3.006 1.00 96.31 98 MET A N 1
ATOM 761 C CA . MET A 1 98 ? -1.720 0.721 3.784 1.00 96.31 98 MET A CA 1
ATOM 762 C C . MET A 1 98 ? -2.463 2.024 4.077 1.00 96.31 98 MET A C 1
ATOM 764 O O . MET A 1 98 ? -1.873 3.110 4.105 1.00 96.31 98 MET A O 1
ATOM 768 N N . SER A 1 99 ? -3.775 1.923 4.275 1.00 95.75 99 SER A N 1
ATOM 769 C CA . SER A 1 99 ? -4.625 3.046 4.665 1.00 95.75 99 SER A CA 1
ATOM 770 C C . SER A 1 99 ? -5.721 2.584 5.631 1.00 95.75 99 SER A C 1
ATOM 772 O O . SER A 1 99 ? -6.522 1.737 5.242 1.00 95.75 99 SER A O 1
ATOM 774 N N . PRO A 1 100 ? -5.813 3.143 6.849 1.00 95.00 100 PRO A N 1
ATOM 775 C CA . PRO A 1 100 ? -4.957 4.190 7.415 1.00 95.00 100 PRO A CA 1
ATOM 776 C C . PRO A 1 100 ? -3.519 3.713 7.691 1.00 95.00 100 PRO A C 1
ATOM 778 O O . PRO A 1 100 ? -3.229 2.522 7.636 1.00 95.00 100 PRO A O 1
ATOM 781 N N . LYS A 1 101 ? -2.610 4.661 7.957 1.00 93.81 101 LYS A N 1
ATOM 782 C CA . LYS A 1 101 ? -1.248 4.350 8.420 1.00 93.81 101 LYS A CA 1
ATOM 783 C C . LYS A 1 101 ? -1.275 3.796 9.847 1.00 93.81 101 LYS A C 1
ATOM 785 O O . LYS A 1 101 ? -2.271 3.970 10.561 1.00 93.81 101 LYS A O 1
ATOM 790 N N . SER A 1 102 ? -0.155 3.201 10.251 1.00 92.38 102 SER A N 1
ATOM 791 C CA . SER A 1 102 ? 0.081 2.764 11.625 1.00 92.38 102 SER A CA 1
ATOM 792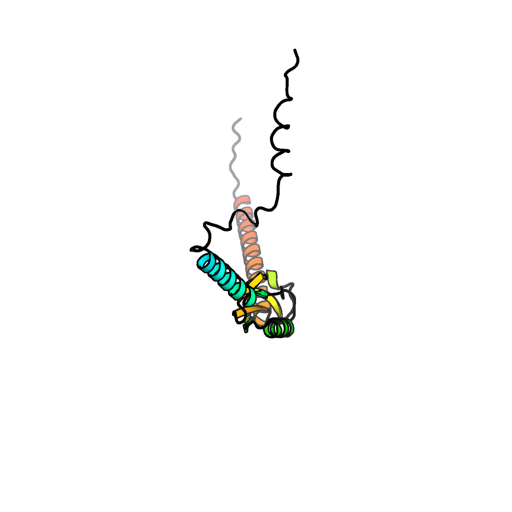 C C . SER A 1 102 ? -0.256 3.867 12.635 1.00 92.38 102 SER A C 1
ATOM 794 O O . SER A 1 102 ? -0.040 5.062 12.405 1.00 92.38 102 SER A O 1
ATOM 796 N N . GLY A 1 103 ? -0.879 3.467 13.740 1.00 92.00 103 GLY A N 1
ATOM 797 C CA . GLY A 1 103 ? -1.425 4.396 14.727 1.00 92.00 103 GLY A CA 1
ATOM 798 C C . GLY A 1 103 ? -2.610 3.820 15.489 1.00 92.00 103 GLY A C 1
ATOM 799 O O . GLY A 1 103 ? -3.010 2.681 15.265 1.00 92.00 103 GLY A O 1
ATOM 800 N N . LYS A 1 104 ? -3.178 4.602 16.411 1.00 92.56 104 LYS A N 1
ATOM 801 C CA . LYS A 1 104 ? -4.344 4.186 17.200 1.00 92.56 104 LYS A CA 1
ATOM 802 C C . LYS A 1 104 ? -5.631 4.420 16.419 1.00 92.56 104 LYS A C 1
ATOM 804 O O . LYS A 1 104 ? -5.956 5.563 16.106 1.00 92.56 104 LYS A O 1
ATOM 809 N N . HIS A 1 105 ? -6.378 3.352 16.171 1.00 93.81 105 HIS A N 1
ATOM 810 C CA . HIS A 1 105 ? -7.643 3.387 15.443 1.00 93.81 105 HIS A CA 1
ATOM 811 C C . HIS A 1 105 ? -8.704 2.574 16.164 1.00 93.81 105 HIS A C 1
ATOM 813 O O . HIS A 1 105 ? -8.402 1.710 16.985 1.00 93.81 105 HIS A O 1
ATOM 819 N N . LYS A 1 106 ? -9.970 2.861 15.868 1.00 92.06 106 LYS A N 1
ATOM 820 C CA . LYS A 1 106 ? -11.082 2.145 16.487 1.00 92.06 106 LYS A CA 1
ATOM 821 C C . LYS A 1 106 ? -11.084 0.685 16.029 1.00 92.06 106 LYS A C 1
ATOM 823 O O . LYS A 1 106 ? -10.959 0.424 14.832 1.00 92.06 106 LYS A O 1
ATOM 828 N N . ILE A 1 107 ? -11.264 -0.251 16.954 1.00 91.94 107 ILE A N 1
ATOM 829 C CA . ILE A 1 107 ? -11.484 -1.668 16.637 1.00 91.94 107 ILE A CA 1
ATOM 830 C C . ILE A 1 107 ? -12.672 -1.793 15.663 1.00 91.94 107 ILE A C 1
ATOM 832 O O . ILE A 1 107 ? -13.668 -1.078 15.788 1.00 91.94 107 ILE A O 1
ATOM 836 N N . GLY A 1 108 ? -12.544 -2.659 14.659 1.00 91.62 108 GLY A N 1
ATOM 837 C CA . GLY A 1 108 ? -13.516 -2.822 13.573 1.00 91.62 108 GLY A CA 1
ATOM 838 C C . GLY A 1 108 ? -13.400 -1.793 12.443 1.00 91.62 108 GLY A C 1
ATOM 839 O O . GLY A 1 108 ? -14.189 -1.833 11.502 1.00 91.62 108 GLY A O 1
ATOM 840 N N . SER A 1 109 ? -12.426 -0.877 12.496 1.00 93.94 109 SER A N 1
ATOM 841 C CA . SER A 1 109 ? -12.141 0.026 11.371 1.00 93.94 109 SER A CA 1
ATOM 842 C C . SER A 1 109 ? -11.626 -0.750 10.158 1.00 93.94 109 SER A C 1
ATOM 844 O O . SER A 1 109 ? -10.900 -1.735 10.307 1.00 93.94 109 SER A O 1
ATOM 846 N N . LEU A 1 110 ? -11.970 -0.267 8.960 1.00 96.19 110 LEU A N 1
ATOM 847 C CA . LEU A 1 110 ? -11.486 -0.811 7.694 1.00 96.19 110 LEU A CA 1
ATOM 848 C C . LEU A 1 110 ? -10.039 -0.377 7.428 1.00 96.19 110 LEU A C 1
ATOM 850 O O . LEU A 1 110 ? -9.741 0.818 7.411 1.00 96.19 110 LEU A O 1
ATOM 854 N N . VAL A 1 111 ? -9.177 -1.344 7.127 1.00 97.12 111 VAL A N 1
ATOM 855 C CA . VAL A 1 111 ? -7.795 -1.148 6.693 1.00 97.12 111 VAL A CA 1
ATOM 856 C C . VAL A 1 111 ? -7.643 -1.673 5.273 1.00 97.12 111 VAL A C 1
ATOM 858 O O . VAL A 1 111 ? -7.872 -2.844 4.991 1.00 97.12 111 VAL A O 1
ATOM 861 N N . LYS A 1 112 ? -7.256 -0.790 4.359 1.00 97.81 112 LYS A N 1
ATOM 862 C CA . LYS A 1 112 ? -6.964 -1.126 2.966 1.00 97.81 112 LYS A CA 1
ATOM 863 C C . LYS A 1 112 ? -5.485 -1.450 2.836 1.00 97.81 112 LYS A C 1
ATOM 865 O O . LYS A 1 112 ? -4.655 -0.592 3.141 1.00 97.81 112 LYS A O 1
ATOM 870 N N . LEU A 1 113 ? -5.175 -2.644 2.352 1.00 97.69 113 LEU A N 1
ATOM 871 C CA . LEU A 1 113 ? -3.826 -3.072 2.004 1.00 97.69 113 LEU A CA 1
ATOM 872 C C . LEU A 1 113 ? -3.653 -2.984 0.494 1.00 97.69 113 LEU A C 1
ATOM 874 O O . LEU A 1 113 ? -4.384 -3.626 -0.258 1.00 97.69 113 LEU A O 1
ATOM 878 N N . TYR A 1 114 ? -2.691 -2.181 0.055 1.00 97.69 114 TYR A N 1
ATOM 879 C CA . TYR A 1 114 ? -2.305 -2.094 -1.344 1.00 97.69 114 TYR A CA 1
ATOM 880 C C . TYR A 1 114 ? -1.153 -3.048 -1.598 1.00 97.69 114 TYR A C 1
ATOM 882 O O . TYR A 1 114 ? -0.086 -2.878 -1.008 1.00 97.69 114 TYR A O 1
ATOM 890 N N . TYR A 1 115 ? -1.362 -4.022 -2.476 1.00 97.50 115 TYR A N 1
ATOM 891 C CA . TYR A 1 115 ? -0.380 -5.066 -2.752 1.00 97.50 115 TYR A CA 1
ATOM 892 C C . TYR A 1 115 ? -0.043 -5.164 -4.238 1.00 97.50 115 TYR A C 1
ATOM 894 O O . TYR A 1 115 ? -0.765 -4.649 -5.098 1.00 97.50 115 TYR A O 1
ATOM 902 N N . ILE A 1 116 ? 1.082 -5.803 -4.534 1.00 97.31 116 ILE A N 1
ATOM 903 C CA . ILE A 1 116 ? 1.564 -5.978 -5.901 1.00 97.31 116 ILE A CA 1
ATOM 904 C C . ILE A 1 116 ? 0.991 -7.245 -6.518 1.00 97.31 116 ILE A C 1
ATOM 906 O O . ILE A 1 116 ? 1.139 -8.336 -5.974 1.00 97.31 116 ILE A O 1
ATOM 910 N N . THR A 1 117 ? 0.413 -7.095 -7.705 1.00 96.12 117 THR A N 1
ATOM 911 C CA . THR A 1 117 ? 0.045 -8.198 -8.595 1.00 96.12 117 THR A CA 1
ATOM 912 C C . THR A 1 117 ? 0.932 -8.200 -9.839 1.00 96.12 117 THR A C 1
ATOM 914 O O . THR A 1 117 ? 1.635 -7.224 -10.113 1.00 96.12 117 THR A O 1
ATOM 917 N N . VAL A 1 118 ? 0.862 -9.280 -10.620 1.00 95.38 118 VAL A N 1
ATOM 918 C CA . VAL A 1 118 ? 1.560 -9.395 -11.911 1.00 95.38 118 VAL A CA 1
ATOM 919 C C . VAL A 1 118 ? 1.178 -8.234 -12.837 1.00 95.38 118 VAL A C 1
ATOM 921 O O . VAL A 1 118 ? 2.057 -7.497 -13.272 1.00 95.38 118 VAL A O 1
ATOM 924 N N . ASP A 1 119 ? -0.120 -7.959 -13.002 1.00 95.31 119 ASP A N 1
ATOM 925 C CA . ASP A 1 119 ? -0.625 -6.836 -13.806 1.00 95.31 119 ASP A CA 1
ATOM 926 C C . ASP A 1 119 ? -0.048 -5.477 -13.391 1.00 95.31 119 ASP A C 1
ATOM 928 O O . ASP A 1 119 ? 0.117 -4.573 -14.211 1.00 95.31 119 ASP A O 1
ATOM 932 N N . VAL A 1 120 ? 0.195 -5.287 -12.091 1.00 95.56 120 VAL A N 1
ATOM 933 C CA . VAL A 1 120 ? 0.751 -4.038 -11.565 1.00 95.56 120 VAL A CA 1
ATOM 934 C C . VAL A 1 120 ? 2.216 -3.913 -11.949 1.00 95.56 120 VAL A C 1
ATOM 936 O O . VAL A 1 120 ? 2.629 -2.813 -12.312 1.00 95.56 120 VAL A O 1
ATOM 939 N N . LEU A 1 121 ? 2.988 -5.000 -11.898 1.00 94.75 121 LEU A N 1
ATOM 940 C CA . LEU A 1 121 ? 4.389 -5.010 -12.321 1.00 94.75 121 LEU A CA 1
ATOM 941 C C . LEU A 1 121 ? 4.517 -4.771 -13.824 1.00 94.75 121 LEU A C 1
ATOM 943 O O . LEU A 1 121 ? 5.257 -3.873 -14.216 1.00 94.75 121 LEU A O 1
ATOM 947 N N . GLU A 1 122 ? 3.739 -5.481 -14.640 1.00 95.00 122 GLU A N 1
ATOM 948 C CA . GLU A 1 122 ? 3.735 -5.321 -16.101 1.00 95.00 122 GLU A CA 1
ATOM 949 C C . GLU A 1 122 ? 3.414 -3.878 -16.497 1.00 95.00 122 GLU A C 1
ATOM 951 O O . GLU A 1 122 ? 4.220 -3.200 -17.130 1.00 95.00 122 GLU A O 1
ATOM 956 N N . LYS A 1 123 ? 2.300 -3.332 -15.993 1.00 95.50 123 LYS A N 1
ATOM 957 C CA . LYS A 1 123 ? 1.929 -1.934 -16.260 1.00 95.50 123 LYS A CA 1
ATOM 958 C C . LYS A 1 123 ? 2.953 -0.942 -15.710 1.00 95.50 123 LYS A C 1
ATOM 960 O O . LYS A 1 123 ? 3.076 0.164 -16.227 1.00 95.50 123 LYS A O 1
ATOM 965 N N . SER A 1 124 ? 3.663 -1.285 -14.636 1.00 94.56 124 SER A N 1
ATOM 966 C CA . SER A 1 124 ? 4.722 -0.425 -14.095 1.00 94.56 124 SER A CA 1
ATOM 967 C C . SER A 1 124 ? 5.967 -0.422 -14.979 1.00 94.56 124 SER A C 1
ATOM 969 O O . SER A 1 124 ? 6.623 0.617 -15.066 1.00 94.56 124 SER A O 1
ATOM 971 N N . GLN A 1 125 ? 6.264 -1.543 -15.641 1.00 94.19 125 GLN A N 1
ATOM 972 C CA . GLN A 1 125 ? 7.346 -1.669 -16.613 1.00 94.19 125 GLN A CA 1
ATOM 973 C C . GLN A 1 125 ? 7.013 -0.887 -17.887 1.00 94.19 125 GLN A C 1
ATOM 975 O O . GLN A 1 125 ? 7.806 -0.043 -18.299 1.00 94.19 125 GLN A O 1
ATOM 980 N N . ASP A 1 126 ? 5.793 -1.027 -18.410 1.00 94.75 126 ASP A N 1
ATOM 981 C CA . ASP A 1 126 ? 5.326 -0.249 -19.566 1.00 94.75 126 ASP A CA 1
ATOM 982 C C . ASP A 1 126 ? 5.456 1.264 -19.336 1.00 94.75 126 ASP A C 1
ATOM 984 O O . ASP A 1 126 ? 5.835 2.026 -20.227 1.00 94.75 126 ASP A O 1
ATOM 988 N N . LEU A 1 127 ? 5.162 1.725 -18.116 1.00 94.25 127 LEU A N 1
ATOM 989 C CA . LEU A 1 127 ? 5.314 3.133 -17.744 1.00 94.25 127 LEU A CA 1
ATOM 990 C C . LEU A 1 127 ? 6.775 3.595 -17.740 1.00 94.25 127 LEU A C 1
ATOM 992 O O . LEU A 1 127 ? 7.034 4.775 -17.988 1.00 94.25 127 LEU A O 1
ATOM 996 N N . LEU A 1 128 ? 7.722 2.713 -17.414 1.00 93.31 128 LEU A N 1
ATOM 997 C CA . LEU A 1 128 ? 9.148 3.013 -17.506 1.00 93.31 128 LEU A CA 1
ATOM 998 C C . LEU A 1 128 ? 9.580 3.081 -18.972 1.00 93.31 128 LEU A C 1
ATOM 1000 O O . LEU A 1 128 ? 10.212 4.059 -19.371 1.00 93.31 128 LEU A O 1
ATOM 1004 N N . ASP A 1 129 ? 9.164 2.110 -19.778 1.00 93.06 129 ASP A N 1
ATOM 1005 C CA . ASP A 1 129 ? 9.537 2.019 -21.189 1.00 93.06 129 ASP A CA 1
ATOM 1006 C C . ASP A 1 129 ? 8.964 3.182 -22.012 1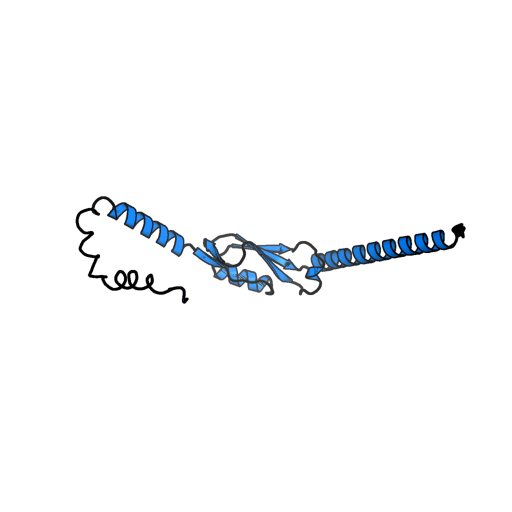.00 93.06 129 ASP A C 1
ATOM 1008 O O . ASP A 1 129 ? 9.647 3.774 -22.845 1.00 93.06 129 ASP A O 1
ATOM 1012 N N . GLN A 1 130 ? 7.739 3.625 -21.721 1.00 93.88 130 GLN A N 1
ATOM 1013 C CA . GLN A 1 130 ? 7.181 4.823 -22.353 1.00 93.88 130 GLN A CA 1
ATOM 1014 C C . GLN A 1 130 ? 7.983 6.092 -22.039 1.00 93.88 130 GLN A C 1
ATOM 1016 O O . GLN A 1 130 ? 8.074 6.993 -22.876 1.00 93.88 130 GLN A O 1
ATOM 1021 N N . GLU A 1 131 ? 8.557 6.206 -20.844 1.00 92.12 131 GLU A N 1
ATOM 1022 C CA . GLU A 1 131 ? 9.372 7.368 -20.491 1.00 92.12 131 GLU A CA 1
ATOM 1023 C C . GLU A 1 131 ? 10.759 7.335 -21.108 1.00 92.12 131 GLU A C 1
ATOM 1025 O O . GLU A 1 131 ? 11.251 8.383 -21.543 1.00 92.12 131 GLU A O 1
ATOM 1030 N N . THR A 1 132 ? 11.378 6.159 -21.182 1.00 93.06 132 THR A N 1
ATOM 1031 C CA . THR A 1 132 ? 12.666 6.004 -21.857 1.00 93.06 132 THR A CA 1
ATOM 1032 C C . THR A 1 132 ? 12.514 6.309 -23.344 1.00 93.06 132 THR A C 1
ATOM 1034 O O . THR A 1 132 ? 13.265 7.140 -23.854 1.00 93.06 132 THR A O 1
ATOM 1037 N N . LEU A 1 133 ? 11.478 5.780 -24.006 1.00 93.62 133 LEU A N 1
ATOM 1038 C CA . LEU A 1 133 ? 11.159 6.088 -25.404 1.00 93.62 133 LEU A CA 1
ATOM 1039 C C . LEU A 1 133 ? 10.958 7.590 -25.629 1.00 93.62 133 LEU A C 1
ATOM 1041 O O . LEU A 1 133 ? 11.636 8.185 -26.464 1.00 93.62 133 LEU A O 1
ATOM 1045 N N . ARG A 1 134 ? 10.117 8.247 -24.819 1.00 93.56 134 ARG A N 1
ATOM 1046 C CA . ARG A 1 134 ? 9.900 9.705 -24.912 1.00 93.56 134 ARG A CA 1
ATOM 1047 C C . ARG A 1 134 ? 11.183 10.510 -24.713 1.00 93.56 134 ARG A C 1
ATOM 1049 O O . ARG A 1 134 ? 11.352 11.567 -25.320 1.00 93.56 134 ARG A O 1
ATOM 1056 N N . THR A 1 135 ? 12.073 10.044 -23.842 1.00 92.94 135 THR A N 1
ATOM 1057 C CA . THR A 1 135 ? 13.354 10.707 -23.575 1.00 92.94 135 THR A CA 1
ATOM 1058 C C . THR A 1 135 ? 14.309 10.544 -24.753 1.00 92.94 135 THR A C 1
ATOM 1060 O O . THR A 1 135 ? 14.922 11.522 -25.179 1.00 92.94 135 THR A O 1
ATOM 1063 N N . VAL A 1 136 ? 14.395 9.342 -25.324 1.00 93.62 136 VAL A N 1
ATOM 1064 C CA . VAL A 1 136 ? 15.211 9.060 -26.512 1.00 93.62 136 VAL A CA 1
ATOM 1065 C C . VAL A 1 136 ? 14.716 9.867 -27.712 1.00 93.62 136 VAL A C 1
ATOM 1067 O O . VAL A 1 136 ? 15.516 10.559 -28.336 1.00 93.62 136 VAL A O 1
ATOM 1070 N N . GLU A 1 137 ? 13.409 9.876 -27.980 1.00 93.75 137 GLU A N 1
ATOM 1071 C CA . GLU A 1 137 ? 12.810 10.677 -29.057 1.00 93.75 137 GLU A CA 1
ATOM 1072 C C . GLU A 1 137 ? 13.096 12.172 -28.892 1.00 93.75 137 GLU A C 1
ATOM 1074 O O . GLU A 1 137 ? 13.395 12.875 -29.859 1.00 93.75 137 GLU A O 1
ATOM 1079 N N . ARG A 1 138 ? 13.010 12.684 -27.658 1.00 92.12 138 ARG A N 1
ATOM 1080 C CA . ARG A 1 138 ? 13.343 14.082 -27.370 1.00 92.12 138 ARG A CA 1
ATOM 1081 C C . ARG A 1 138 ? 14.813 14.365 -27.670 1.00 92.12 138 ARG A C 1
ATOM 1083 O O . ARG A 1 138 ? 15.109 15.380 -28.293 1.00 92.12 138 ARG A O 1
ATOM 1090 N N . ASN A 1 139 ? 15.717 13.485 -27.251 1.00 92.12 139 ASN A N 1
ATOM 1091 C CA . ASN A 1 139 ? 17.151 13.658 -27.468 1.00 92.12 139 ASN A CA 1
ATOM 1092 C C . ASN A 1 139 ? 17.520 13.583 -28.955 1.00 92.12 139 ASN A C 1
ATOM 1094 O O . ASN A 1 139 ? 18.336 14.381 -29.406 1.00 92.12 139 ASN A O 1
ATOM 1098 N N . GLN A 1 140 ? 16.881 12.693 -29.721 1.00 92.19 140 GLN A N 1
ATOM 1099 C CA . GLN A 1 140 ? 17.045 12.610 -31.176 1.00 92.19 140 GLN A CA 1
ATOM 1100 C C . GLN A 1 140 ? 16.581 13.896 -31.864 1.00 92.19 140 GLN A C 1
ATOM 1102 O O . GLN A 1 140 ? 17.360 14.513 -32.578 1.00 92.19 140 GLN A O 1
ATOM 1107 N N . LYS A 1 141 ? 15.379 14.396 -31.544 1.00 92.00 141 LYS A N 1
ATOM 1108 C CA . LYS A 1 141 ? 14.892 15.681 -32.083 1.00 92.00 141 LYS A CA 1
ATOM 1109 C C . LYS A 1 141 ? 15.842 16.839 -31.773 1.00 92.00 141 LYS A C 1
ATOM 1111 O O . LYS A 1 141 ? 16.049 17.723 -32.602 1.00 92.00 141 LYS A O 1
ATOM 1116 N N . ILE A 1 142 ? 16.425 16.857 -30.575 1.00 90.00 142 ILE A N 1
ATOM 1117 C CA . ILE A 1 142 ? 17.417 17.871 -30.205 1.00 90.00 142 ILE A CA 1
ATOM 1118 C C . ILE A 1 142 ? 18.682 17.703 -31.057 1.00 90.00 142 ILE A C 1
ATOM 1120 O O . ILE A 1 142 ? 19.159 18.683 -31.617 1.00 90.00 142 ILE A O 1
ATOM 1124 N N . ALA A 1 143 ? 19.200 16.487 -31.219 1.00 88.81 143 ALA A N 1
ATOM 1125 C CA . ALA A 1 143 ? 20.354 16.231 -32.077 1.00 88.81 143 ALA A CA 1
ATOM 1126 C C . ALA A 1 143 ? 20.109 16.678 -33.531 1.00 88.81 143 ALA A C 1
ATOM 1128 O O . ALA A 1 143 ? 20.912 17.442 -34.064 1.00 88.81 143 ALA A O 1
ATOM 1129 N N . ASP A 1 144 ? 18.966 16.324 -34.119 1.00 88.56 144 ASP A N 1
ATOM 1130 C CA . ASP A 1 144 ? 18.594 16.691 -35.492 1.00 88.56 144 ASP A CA 1
ATOM 1131 C C . ASP A 1 144 ? 18.463 18.215 -35.665 1.00 88.56 144 ASP A C 1
ATOM 1133 O O . ASP A 1 144 ? 18.880 18.801 -36.671 1.00 88.56 144 ASP A O 1
ATOM 1137 N N . THR A 1 145 ? 17.913 18.903 -34.658 1.00 85.81 145 THR A N 1
ATOM 1138 C CA . THR A 1 145 ? 17.855 20.376 -34.661 1.00 85.81 145 THR A CA 1
ATOM 1139 C C . THR A 1 145 ? 19.245 21.005 -34.535 1.00 85.81 145 THR A C 1
ATOM 1141 O O . THR A 1 145 ? 19.532 21.989 -35.210 1.00 85.81 145 THR A O 1
ATOM 1144 N N . PHE A 1 146 ? 20.156 20.426 -33.751 1.00 83.19 146 PHE A N 1
ATOM 1145 C CA . PHE A 1 146 ? 21.547 20.884 -33.699 1.00 83.19 146 PHE A CA 1
ATOM 1146 C C . PHE A 1 146 ? 22.308 20.623 -35.003 1.00 83.19 146 PHE A C 1
ATOM 1148 O O . PHE A 1 146 ? 23.091 21.477 -35.423 1.00 83.19 146 PHE A O 1
ATOM 1155 N N . GLU A 1 147 ? 22.107 19.475 -35.649 1.00 81.44 147 GLU A N 1
ATOM 1156 C CA . GLU A 1 147 ? 22.718 19.183 -36.947 1.00 81.44 147 GLU A CA 1
ATOM 1157 C C . GLU A 1 147 ? 22.211 20.151 -38.013 1.00 81.44 147 GLU A C 1
ATOM 1159 O O . GLU A 1 147 ? 23.022 20.859 -38.612 1.00 81.44 147 GLU A O 1
ATOM 1164 N N . SER A 1 148 ? 20.890 20.305 -38.143 1.00 79.19 148 SER A N 1
ATOM 1165 C CA . SER A 1 148 ? 20.294 21.236 -39.110 1.00 79.19 148 SER A CA 1
ATOM 1166 C C . SER A 1 148 ? 20.799 22.675 -38.954 1.00 79.19 148 SER A C 1
ATOM 1168 O O . SER A 1 148 ? 21.091 23.337 -39.951 1.00 79.19 148 SER A O 1
ATOM 1170 N N . VAL A 1 149 ? 21.000 23.150 -37.720 1.00 76.44 149 VAL A N 1
ATOM 1171 C CA . VAL A 1 149 ? 21.550 24.488 -37.451 1.00 76.44 149 VAL A CA 1
ATOM 1172 C C . VAL A 1 149 ? 23.048 24.590 -37.773 1.00 76.44 149 VAL A C 1
ATOM 1174 O O . VAL A 1 149 ? 23.486 25.645 -38.229 1.00 76.44 149 VAL A O 1
ATOM 1177 N N . LYS A 1 150 ? 23.854 23.525 -37.621 1.00 71.19 150 LYS A N 1
ATOM 1178 C CA . LYS A 1 150 ? 25.282 23.540 -38.022 1.00 71.19 150 LYS A CA 1
ATOM 1179 C C . LYS A 1 150 ? 25.473 23.770 -39.522 1.00 71.19 150 LYS A C 1
ATOM 1181 O O . LYS A 1 150 ? 26.502 24.307 -39.928 1.00 71.19 150 LYS A O 1
ATOM 1186 N N . HIS A 1 151 ? 24.514 23.357 -40.349 1.00 65.00 151 HIS A N 1
ATOM 1187 C CA . HIS A 1 151 ? 24.576 23.546 -41.801 1.00 65.00 151 HIS A CA 1
ATOM 1188 C C . HIS A 1 151 ? 24.265 24.993 -42.218 1.00 65.00 151 HIS A C 1
ATOM 1190 O O . HIS A 1 151 ? 24.633 25.422 -43.313 1.00 65.00 151 HIS A O 1
ATOM 1196 N N . ILE A 1 152 ? 23.632 25.772 -41.337 1.00 68.12 152 ILE A N 1
ATOM 1197 C CA . ILE A 1 152 ? 23.381 27.196 -41.541 1.00 68.12 152 ILE A CA 1
ATOM 1198 C C . ILE A 1 152 ? 24.670 27.942 -41.173 1.00 68.12 152 ILE A C 1
ATOM 1200 O O . ILE A 1 152 ? 24.959 28.197 -40.005 1.00 68.12 152 ILE A O 1
ATOM 1204 N N . ARG A 1 153 ? 25.489 28.291 -42.178 1.00 59.09 153 ARG A N 1
ATOM 1205 C CA . ARG A 1 153 ? 26.649 29.180 -41.987 1.00 59.09 153 ARG A CA 1
ATOM 1206 C C . ARG A 1 153 ? 26.164 30.516 -41.423 1.00 59.09 153 ARG A C 1
ATOM 1208 O O . ARG A 1 153 ? 25.647 31.348 -42.164 1.00 59.09 153 ARG A O 1
ATOM 1215 N N . PHE A 1 154 ? 26.359 30.737 -40.127 1.00 63.53 154 PHE A N 1
ATOM 1216 C CA . PHE A 1 154 ? 26.077 32.026 -39.508 1.00 63.53 154 PHE A CA 1
ATOM 1217 C C . PHE A 1 154 ? 27.024 33.103 -40.066 1.00 63.53 154 PHE A C 1
ATOM 1219 O O . PHE A 1 154 ? 28.245 32.973 -39.921 1.00 63.53 154 PHE A O 1
ATOM 1226 N N . PRO A 1 155 ? 26.510 34.191 -40.667 1.00 59.56 155 PRO A N 1
ATOM 1227 C CA . PRO A 1 155 ? 27.333 35.287 -41.152 1.00 59.56 155 PRO A CA 1
ATOM 1228 C C . PRO A 1 155 ? 27.693 36.213 -39.983 1.00 59.56 155 PRO A C 1
ATOM 1230 O O . PRO A 1 155 ? 27.253 37.359 -39.918 1.00 59.56 155 PRO A O 1
ATOM 1233 N N . PHE A 1 156 ? 28.502 35.743 -39.030 1.00 61.06 156 PHE A N 1
ATOM 1234 C CA . PHE A 1 156 ? 29.070 36.628 -38.012 1.00 61.06 156 PHE A CA 1
ATOM 1235 C C . PHE A 1 156 ? 30.246 37.406 -38.609 1.00 61.06 156 PHE A C 1
ATOM 1237 O O . PHE A 1 156 ? 31.418 37.057 -38.467 1.00 61.06 156 PHE A O 1
ATOM 1244 N N . LYS A 1 157 ? 29.907 38.488 -39.313 1.00 51.38 157 LYS A N 1
ATOM 1245 C CA . LYS A 1 157 ? 30.840 39.512 -39.786 1.00 51.38 157 LYS A CA 1
ATOM 1246 C C . LYS A 1 157 ? 31.370 40.286 -38.572 1.00 51.38 157 LYS A C 1
ATOM 1248 O O . LYS A 1 157 ? 30.727 41.229 -38.115 1.00 51.38 157 LYS A O 1
ATOM 1253 N N . LYS A 1 158 ? 32.540 39.898 -38.045 1.00 54.34 158 LYS A N 1
ATOM 1254 C CA . LYS A 1 158 ? 33.312 40.725 -37.097 1.00 54.34 158 LYS A CA 1
ATOM 1255 C C . LYS A 1 158 ? 33.576 42.088 -37.748 1.00 54.34 158 LYS A C 1
ATOM 1257 O O . LYS A 1 158 ? 34.361 42.165 -38.688 1.00 54.34 158 LYS A O 1
ATOM 1262 N N . HIS A 1 159 ? 32.910 43.140 -37.272 1.00 50.53 159 HIS A N 1
ATOM 1263 C CA . HIS A 1 159 ? 33.372 44.508 -37.501 1.00 50.53 159 HIS A CA 1
ATOM 1264 C C . HIS A 1 159 ? 34.556 44.743 -36.565 1.00 50.53 159 HIS A C 1
ATOM 1266 O O . HIS A 1 159 ? 34.436 44.566 -35.352 1.00 50.53 159 HIS A O 1
ATOM 1272 N N . ARG A 1 160 ? 35.702 45.039 -37.170 1.00 49.12 160 ARG A N 1
ATOM 1273 C CA . ARG A 1 160 ? 36.887 45.581 -36.517 1.00 49.12 160 ARG A CA 1
ATOM 1274 C C . ARG A 1 160 ? 36.946 47.063 -36.844 1.00 49.12 160 ARG A C 1
ATOM 1276 O O . ARG A 1 160 ? 36.542 47.396 -37.981 1.00 49.12 160 ARG A O 1
#

InterPro domains:
  IPR005543 PASTA domain [PF03793] (53-114)
  IPR005543 PASTA domain [cd06577] (53-114)

Secondary structure (DSSP, 8-state):
-------SSSSSTTSSS----TTTGGGSS-TTTHHHHHHHHHHHHHHHHTEEEEPP-TTSBHHHHHHHHHHTT-EEEEEEPPP-GGGGGSPTTBEEEEESPSEEEETT-EEEEEE--HHHHHHHHHHHHHHHHHHHHHHHHHHHHHHHHHTS--------

pLDDT: mean 80.1, std 19.33, range [39.22, 97.81]